Protein AF-A0A1Q6L4N4-F1 (afdb_monomer)

pLDDT: mean 91.5, std 9.17, range [60.03, 98.25]

Structure (mmCIF, N/CA/C/O backbone):
data_AF-A0A1Q6L4N4-F1
#
_entry.id   AF-A0A1Q6L4N4-F1
#
loop_
_atom_site.group_PDB
_atom_site.id
_atom_site.type_symbol
_atom_site.label_atom_id
_atom_site.label_alt_id
_atom_site.label_comp_id
_atom_site.label_asym_id
_atom_site.label_entity_id
_atom_site.label_seq_id
_atom_site.pdbx_PDB_ins_code
_atom_site.Cartn_x
_atom_site.Cartn_y
_atom_site.Cartn_z
_atom_site.occupancy
_atom_site.B_iso_or_equiv
_atom_site.auth_seq_id
_atom_site.auth_comp_id
_atom_site.auth_asym_id
_atom_site.auth_atom_id
_atom_site.pdbx_PDB_model_num
ATOM 1 N N . MET A 1 1 ? -7.849 -6.389 13.875 1.00 79.44 1 MET A N 1
ATOM 2 C CA . MET A 1 1 ? -6.552 -6.549 13.185 1.00 79.44 1 MET A CA 1
ATOM 3 C C . MET A 1 1 ? -6.708 -7.667 12.175 1.00 79.44 1 MET A C 1
ATOM 5 O O . MET A 1 1 ? -7.135 -8.748 12.558 1.00 79.44 1 MET A O 1
ATOM 9 N N . PHE A 1 2 ? -6.426 -7.382 10.910 1.00 90.88 2 PHE A N 1
ATOM 10 C CA . PHE A 1 2 ? -6.536 -8.311 9.783 1.00 90.88 2 PHE A CA 1
ATOM 11 C C . PHE A 1 2 ? -5.144 -8.506 9.163 1.00 90.88 2 PHE A C 1
ATOM 13 O O . PHE A 1 2 ? -4.330 -7.591 9.241 1.00 90.88 2 PHE A O 1
ATOM 20 N N . THR A 1 3 ? -4.838 -9.666 8.582 1.00 96.19 3 THR A N 1
ATOM 21 C CA . THR A 1 3 ? -3.538 -9.912 7.930 1.00 96.19 3 THR A CA 1
ATOM 22 C C . THR A 1 3 ? -3.699 -10.267 6.459 1.00 96.19 3 THR A C 1
ATOM 24 O O . THR A 1 3 ? -4.669 -10.909 6.056 1.00 96.19 3 THR A O 1
ATOM 27 N N . PHE A 1 4 ? -2.723 -9.863 5.649 1.00 96.88 4 PHE A N 1
ATOM 28 C CA . PHE A 1 4 ? -2.681 -10.140 4.217 1.00 96.88 4 PHE A CA 1
ATOM 29 C C . PHE A 1 4 ? -1.249 -10.388 3.743 1.00 96.88 4 PHE A C 1
ATOM 31 O O . PHE A 1 4 ? -0.281 -10.024 4.408 1.00 96.88 4 PHE A O 1
ATOM 38 N N . LYS A 1 5 ? -1.116 -11.052 2.594 1.00 97.38 5 LYS A N 1
ATOM 39 C CA . LYS A 1 5 ? 0.177 -11.230 1.925 1.00 97.38 5 LYS A CA 1
ATOM 40 C C . LYS A 1 5 ? 0.507 -9.970 1.139 1.00 97.38 5 LYS A C 1
ATOM 42 O O . LYS A 1 5 ? -0.397 -9.416 0.517 1.00 97.38 5 LYS A O 1
ATOM 47 N N . SER A 1 6 ? 1.772 -9.560 1.136 1.00 96.81 6 SER A N 1
ATOM 48 C CA . SER A 1 6 ? 2.213 -8.430 0.313 1.00 96.81 6 SER A CA 1
ATOM 49 C C . SER A 1 6 ? 1.830 -8.625 -1.168 1.00 96.81 6 SER A C 1
ATOM 51 O O . SER A 1 6 ? 1.898 -9.758 -1.666 1.00 96.81 6 SER A O 1
ATOM 53 N N . PRO A 1 7 ? 1.475 -7.538 -1.889 1.00 94.75 7 PRO A N 1
ATOM 54 C CA . PRO A 1 7 ? 1.281 -7.570 -3.339 1.00 94.75 7 PRO A CA 1
ATOM 55 C C . PRO A 1 7 ? 2.554 -7.933 -4.126 1.00 94.75 7 PRO A C 1
ATOM 57 O O . PRO A 1 7 ? 2.437 -8.343 -5.280 1.00 94.75 7 PRO A O 1
ATOM 60 N N . VAL A 1 8 ? 3.748 -7.782 -3.537 1.00 94.88 8 VAL A N 1
ATOM 61 C CA . VAL A 1 8 ? 5.041 -8.011 -4.212 1.00 94.88 8 VAL A CA 1
ATOM 62 C C . VAL A 1 8 ? 5.679 -9.316 -3.752 1.00 94.88 8 VAL A C 1
ATOM 64 O O . VAL A 1 8 ? 5.887 -10.228 -4.553 1.00 94.88 8 VAL A O 1
ATOM 67 N N . ILE A 1 9 ? 5.970 -9.436 -2.455 1.00 95.06 9 ILE A N 1
ATOM 68 C CA . ILE A 1 9 ? 6.660 -10.596 -1.888 1.00 95.06 9 ILE A CA 1
ATOM 69 C C . ILE A 1 9 ? 5.659 -11.440 -1.098 1.00 95.06 9 ILE A C 1
ATOM 71 O O . ILE A 1 9 ? 5.393 -11.194 0.072 1.00 95.06 9 ILE A O 1
ATOM 75 N N . SER A 1 10 ? 5.109 -12.487 -1.717 1.00 91.75 10 SER A N 1
ATOM 76 C CA . SER A 1 10 ? 4.010 -13.278 -1.124 1.00 91.75 10 SER A CA 1
ATOM 7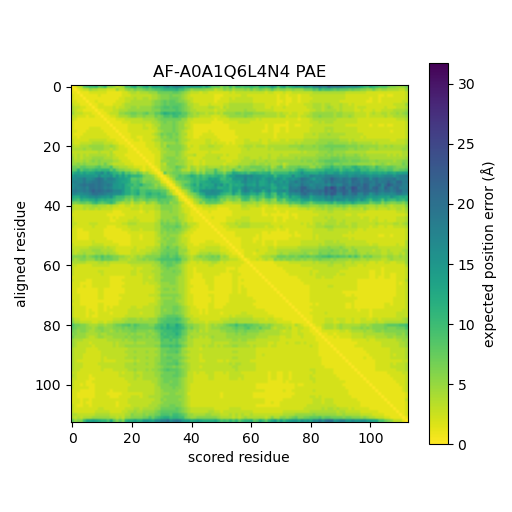7 C C . SER A 1 10 ? 4.325 -13.986 0.210 1.00 91.75 10 SER A C 1
ATOM 79 O O . SER A 1 10 ? 3.403 -14.441 0.894 1.00 91.75 10 SER A O 1
ATOM 81 N N . THR A 1 11 ? 5.606 -14.102 0.577 1.00 95.75 11 THR A N 1
ATOM 82 C CA . THR A 1 11 ? 6.058 -14.608 1.882 1.00 95.75 11 THR A CA 1
ATOM 83 C C . THR A 1 11 ? 5.998 -13.550 2.984 1.00 95.75 11 THR A C 1
ATOM 85 O O . THR A 1 11 ? 5.964 -13.915 4.156 1.00 95.75 11 THR A O 1
ATOM 88 N N . ASN A 1 12 ? 5.950 -12.263 2.631 1.00 96.94 12 ASN A N 1
ATOM 89 C CA . ASN A 1 12 ? 5.808 -11.169 3.582 1.00 96.94 12 ASN A CA 1
ATOM 90 C C . ASN A 1 12 ? 4.339 -11.022 3.980 1.00 96.94 12 ASN A C 1
ATOM 92 O O . ASN A 1 12 ? 3.447 -10.922 3.129 1.00 96.94 12 ASN A O 1
ATOM 96 N N . ILE A 1 13 ? 4.092 -11.004 5.288 1.00 97.56 13 ILE A N 1
ATOM 97 C CA . ILE A 1 13 ? 2.757 -10.862 5.865 1.00 97.56 13 ILE A CA 1
ATOM 98 C C . ILE A 1 13 ? 2.641 -9.485 6.499 1.00 97.56 13 ILE A C 1
ATOM 100 O O . ILE A 1 13 ? 3.388 -9.149 7.413 1.00 97.56 13 ILE A O 1
ATOM 104 N N . TRP A 1 14 ? 1.655 -8.730 6.037 1.00 98.00 14 TRP A N 1
ATOM 105 C CA . TRP A 1 14 ? 1.332 -7.402 6.524 1.00 98.00 14 TRP A CA 1
ATOM 106 C C . TRP A 1 14 ? 0.060 -7.427 7.366 1.00 98.00 14 TRP A C 1
ATOM 108 O O . TRP A 1 14 ? -0.816 -8.285 7.201 1.00 98.00 14 TRP A O 1
ATOM 118 N N . LYS A 1 15 ? -0.039 -6.476 8.291 1.00 98.00 15 LYS A N 1
ATOM 119 C CA . LYS A 1 15 ? -1.199 -6.255 9.157 1.00 98.00 15 LYS A CA 1
ATOM 120 C C . LYS A 1 15 ? -1.965 -5.029 8.678 1.00 98.00 15 LYS A C 1
ATOM 122 O O . LYS A 1 15 ? -1.364 -4.046 8.269 1.00 98.00 15 LYS A O 1
ATOM 127 N N . LEU A 1 16 ? -3.287 -5.077 8.780 1.00 96.94 16 LEU A N 1
ATOM 128 C CA . LEU A 1 16 ? -4.186 -3.948 8.581 1.00 96.94 16 LEU A CA 1
ATOM 129 C C . LEU A 1 16 ? -4.934 -3.662 9.886 1.00 96.94 16 LEU A C 1
ATOM 131 O O . LEU A 1 16 ? -5.594 -4.542 10.465 1.00 96.94 16 LEU A O 1
ATOM 135 N N . CYS A 1 17 ? -4.833 -2.416 10.333 1.00 96.12 17 CYS A N 1
ATOM 136 C CA . CYS A 1 17 ? -5.423 -1.913 11.561 1.00 96.12 17 CYS A CA 1
ATOM 137 C C . CYS A 1 17 ? -6.271 -0.674 11.267 1.00 96.12 17 CYS A C 1
ATOM 139 O O . CYS A 1 17 ? -5.815 0.250 10.608 1.00 96.12 17 CYS A O 1
ATOM 141 N N . PHE A 1 18 ? -7.489 -0.639 11.799 1.00 94.94 18 PHE A N 1
ATOM 142 C CA . PHE A 1 18 ? -8.350 0.541 11.743 1.00 94.94 1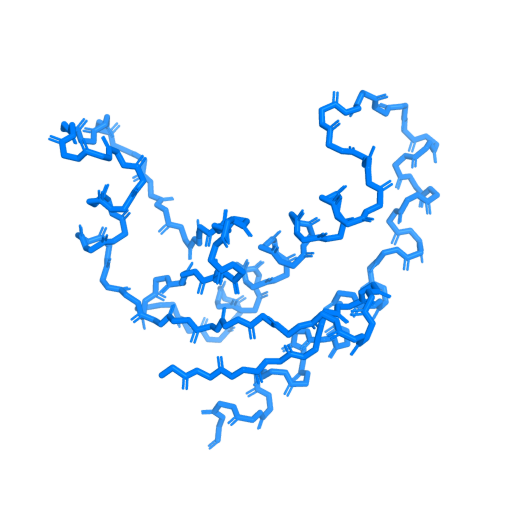8 PHE A CA 1
ATOM 143 C C . PHE A 1 18 ? -8.192 1.342 13.032 1.00 94.94 18 PHE A C 1
ATOM 145 O O . PHE A 1 18 ? -8.247 0.760 14.120 1.00 94.94 18 PHE A O 1
ATOM 152 N N . LYS A 1 19 ? -7.963 2.647 12.905 1.00 93.88 19 LYS A N 1
ATOM 153 C CA . LYS A 1 19 ? -7.637 3.561 14.005 1.00 93.88 19 LYS A CA 1
ATOM 154 C C . LYS A 1 19 ? -8.400 4.872 13.865 1.00 93.88 19 LYS A C 1
ATOM 156 O O . LYS A 1 19 ? -8.777 5.244 12.760 1.00 93.88 19 LYS A O 1
ATOM 161 N N . THR A 1 20 ? -8.669 5.558 14.973 1.00 91.56 20 THR A N 1
ATOM 162 C CA . THR A 1 20 ? -9.201 6.929 14.909 1.00 91.56 20 THR A CA 1
ATOM 163 C C . THR A 1 20 ? -8.137 7.876 14.359 1.00 91.56 20 THR A C 1
ATOM 165 O O . THR A 1 20 ? -6.942 7.623 14.505 1.00 91.56 20 THR A O 1
ATOM 168 N N . SER A 1 21 ? -8.556 9.016 13.809 1.00 85.81 21 SER A N 1
ATOM 169 C CA . SER A 1 21 ? -7.628 10.093 13.432 1.00 85.81 21 SER A CA 1
ATOM 170 C C . SER A 1 21 ? -6.695 10.510 14.588 1.00 85.81 21 SER A C 1
ATOM 172 O O . SER A 1 21 ? -5.517 10.770 14.362 1.00 85.81 21 SER A O 1
ATOM 174 N N . GLU A 1 22 ? -7.178 10.511 15.836 1.00 85.75 22 GLU A N 1
ATOM 175 C CA . GLU A 1 22 ? -6.358 10.813 17.022 1.00 85.75 22 GLU A CA 1
ATOM 176 C C . GLU A 1 22 ? -5.287 9.746 17.298 1.00 85.75 22 GLU A C 1
ATOM 178 O O . GLU A 1 22 ? -4.146 10.072 17.619 1.00 85.75 22 GLU A O 1
ATOM 183 N N . GLU A 1 23 ? -5.636 8.461 17.180 1.00 89.75 23 GLU A N 1
ATOM 184 C CA . GLU A 1 23 ? -4.675 7.363 17.325 1.00 89.75 23 GLU A CA 1
ATOM 185 C C . GLU A 1 23 ? -3.628 7.400 16.205 1.00 89.75 23 GLU A C 1
ATOM 187 O O . GLU A 1 23 ? -2.445 7.198 16.465 1.00 89.75 23 GLU A O 1
ATOM 192 N N . MET A 1 24 ? -4.057 7.700 14.976 1.00 89.44 24 MET A N 1
ATOM 193 C CA . MET A 1 24 ? -3.183 7.865 13.812 1.00 89.44 24 MET A CA 1
ATOM 194 C C . MET A 1 24 ? -2.188 9.011 14.012 1.00 89.44 24 MET A C 1
ATOM 196 O O . MET A 1 24 ? -1.002 8.844 13.743 1.00 89.44 24 MET A O 1
ATOM 200 N N . ALA A 1 25 ? -2.647 10.152 14.534 1.00 85.69 25 ALA A N 1
ATOM 201 C CA . ALA A 1 25 ? -1.783 11.289 14.830 1.00 85.69 25 ALA A CA 1
ATOM 202 C C . ALA A 1 25 ? -0.697 10.925 15.854 1.00 85.69 25 ALA A C 1
ATOM 204 O O . ALA A 1 25 ? 0.471 11.231 15.640 1.00 85.69 25 ALA A O 1
ATOM 205 N N . LYS A 1 26 ? -1.043 10.196 16.923 1.00 86.44 26 LYS A N 1
ATOM 206 C CA . LYS A 1 26 ? -0.053 9.739 17.916 1.00 86.44 26 LYS A CA 1
ATOM 207 C C . LYS A 1 26 ? 1.019 8.836 17.306 1.00 86.44 26 LYS A C 1
ATOM 209 O O . LYS A 1 26 ? 2.187 8.972 17.648 1.00 86.44 26 LYS A O 1
ATOM 214 N N . ILE A 1 27 ? 0.624 7.943 16.394 1.00 85.19 27 ILE A N 1
ATOM 215 C CA . ILE A 1 27 ? 1.551 7.054 15.679 1.00 85.19 27 ILE A CA 1
ATOM 216 C C . ILE A 1 27 ? 2.475 7.863 14.762 1.00 85.19 27 ILE A C 1
ATOM 218 O O . ILE A 1 27 ? 3.677 7.632 14.750 1.00 85.19 27 ILE A O 1
ATOM 222 N N . TYR A 1 28 ? 1.921 8.803 13.996 1.00 82.44 28 TYR A N 1
ATOM 223 C CA . TYR A 1 28 ? 2.673 9.531 12.973 1.00 82.44 28 TYR A CA 1
ATOM 224 C C . TYR A 1 28 ? 3.593 10.616 13.543 1.00 82.44 28 TYR A C 1
ATOM 226 O O . TYR A 1 28 ? 4.705 10.805 13.059 1.00 82.44 28 TYR A O 1
ATOM 234 N N . PHE A 1 29 ? 3.123 11.352 14.550 1.00 81.56 29 PHE A N 1
ATOM 235 C CA . PHE A 1 29 ? 3.835 12.509 15.092 1.00 81.56 29 PHE A CA 1
ATOM 236 C C . PHE A 1 29 ? 4.714 12.175 16.304 1.00 81.56 29 PHE A C 1
ATOM 238 O O . PHE A 1 29 ? 5.384 13.078 16.802 1.00 81.56 29 PHE A O 1
ATOM 245 N N . GLU A 1 30 ? 4.740 10.920 16.771 1.00 78.56 30 GLU A N 1
ATOM 246 C CA . GLU A 1 30 ? 5.538 10.484 17.933 1.00 78.56 30 GLU A CA 1
ATOM 247 C C . GLU A 1 30 ? 5.357 11.425 19.145 1.00 78.56 30 GLU A C 1
ATOM 249 O O . GLU A 1 30 ? 6.317 11.969 19.687 1.00 78.56 30 GLU A O 1
ATOM 254 N N . ASP A 1 31 ? 4.100 11.680 19.522 1.00 66.25 31 ASP A N 1
ATOM 255 C CA . ASP A 1 31 ? 3.699 12.599 20.603 1.00 66.25 31 ASP A CA 1
ATOM 256 C C . ASP A 1 31 ? 3.977 14.104 20.368 1.00 66.25 31 ASP A C 1
ATOM 258 O O . ASP A 1 31 ? 3.823 14.913 21.287 1.00 66.25 31 ASP A O 1
ATOM 262 N N . LYS A 1 32 ? 4.326 14.526 19.146 1.00 66.88 32 LYS A N 1
ATOM 263 C CA . LYS A 1 32 ? 4.339 15.951 18.758 1.00 66.88 32 LYS A CA 1
ATOM 264 C C . LYS A 1 32 ? 2.939 16.432 18.379 1.00 66.88 32 LYS A C 1
ATOM 266 O O . LYS A 1 32 ? 2.105 15.649 17.924 1.00 66.88 32 LYS A O 1
ATOM 271 N N . GLU A 1 33 ? 2.684 17.731 18.544 1.00 66.31 33 GLU A N 1
ATOM 272 C CA . GLU A 1 33 ? 1.416 18.303 18.090 1.00 66.31 33 GLU A CA 1
ATOM 273 C C . GLU A 1 33 ? 1.311 18.219 16.556 1.00 66.31 33 GLU A C 1
ATOM 275 O O . GLU A 1 33 ? 2.270 18.570 15.861 1.00 66.31 33 GLU A O 1
ATOM 280 N N . PRO A 1 34 ? 0.174 17.737 16.022 1.00 65.31 34 PRO A N 1
ATOM 281 C CA . PRO A 1 34 ? -0.061 17.720 14.588 1.00 65.31 34 PRO A CA 1
ATOM 282 C C . PRO A 1 34 ? -0.022 19.146 14.037 1.00 65.31 34 PRO A C 1
ATOM 284 O O . PRO A 1 34 ? -0.640 20.046 14.605 1.00 65.31 34 PRO A O 1
ATOM 287 N N . GLU A 1 35 ? 0.643 19.354 12.900 1.00 64.81 35 GLU A N 1
ATOM 288 C CA . GLU A 1 35 ? 0.483 20.609 12.162 1.00 64.81 35 GLU A CA 1
ATOM 289 C C . GLU A 1 35 ? -0.989 20.762 11.739 1.00 64.81 35 GLU A C 1
ATOM 291 O O . GLU A 1 35 ? -1.603 19.820 11.217 1.00 64.81 35 GLU A O 1
ATOM 296 N N . GLU A 1 36 ? -1.576 21.938 11.991 1.00 60.03 36 GLU A N 1
ATOM 297 C CA . GLU A 1 36 ? -2.979 22.210 11.671 1.00 60.03 36 GLU A CA 1
ATOM 298 C C . GLU A 1 36 ? -3.270 21.904 10.191 1.00 60.03 36 GLU A C 1
ATOM 300 O O . GLU A 1 36 ? -2.666 22.470 9.281 1.00 60.03 36 GLU A O 1
ATOM 305 N N . GLY A 1 37 ? -4.231 21.006 9.947 1.00 62.00 37 GLY A N 1
ATOM 306 C CA . GLY A 1 37 ? -4.734 20.694 8.606 1.00 62.00 37 GLY A CA 1
ATOM 307 C C . GLY A 1 37 ? -4.217 19.399 7.967 1.00 62.00 37 GLY A C 1
ATOM 308 O O . GLY A 1 37 ? -4.704 19.041 6.893 1.00 62.00 37 GLY A O 1
ATOM 309 N N . ILE A 1 38 ? -3.306 18.649 8.601 1.00 65.44 38 ILE A N 1
ATOM 310 C CA . ILE A 1 38 ? -2.885 17.336 8.080 1.00 65.44 38 ILE A CA 1
ATOM 311 C C . ILE A 1 38 ? -3.951 16.279 8.397 1.00 65.44 38 ILE A C 1
ATOM 313 O O . ILE A 1 38 ? -4.089 15.822 9.530 1.00 65.44 38 ILE A O 1
ATOM 317 N N . ARG A 1 39 ? -4.699 15.846 7.375 1.00 70.00 39 ARG A N 1
ATOM 318 C CA . ARG A 1 39 ? -5.611 14.698 7.479 1.00 70.00 39 ARG A CA 1
ATOM 319 C C . ARG A 1 39 ? -4.915 13.423 7.002 1.00 70.00 39 ARG A C 1
ATOM 321 O O . ARG A 1 39 ? -4.668 13.261 5.809 1.00 70.00 39 ARG A O 1
ATOM 328 N N . LEU A 1 40 ? -4.636 12.512 7.932 1.00 83.38 40 LEU A N 1
ATOM 329 C CA . LEU A 1 40 ? -4.031 11.207 7.650 1.00 83.38 40 LEU A CA 1
ATOM 330 C C . LEU A 1 40 ? -5.124 10.180 7.330 1.00 83.38 40 LEU A C 1
ATOM 332 O O . LEU A 1 40 ? -5.925 9.833 8.192 1.00 83.38 40 LEU A O 1
ATOM 336 N N . HIS A 1 41 ? -5.161 9.689 6.091 1.00 90.94 41 HIS A N 1
ATOM 337 C CA . HIS A 1 41 ? -6.079 8.614 5.686 1.00 90.94 41 HIS A CA 1
ATOM 338 C C . HIS A 1 41 ? -5.489 7.214 5.895 1.00 90.94 41 HIS A C 1
ATOM 340 O O . HIS A 1 41 ? -6.234 6.251 6.086 1.00 90.94 41 HIS A O 1
ATOM 346 N N . GLY A 1 42 ? -4.162 7.117 5.886 1.00 94.06 42 GLY A N 1
ATOM 347 C CA . GLY A 1 42 ? -3.420 5.894 6.116 1.00 94.06 42 GLY A CA 1
ATOM 348 C C . GLY A 1 42 ? -1.980 6.184 6.535 1.00 94.06 42 GLY A C 1
ATOM 349 O O . GLY A 1 42 ? -1.493 7.304 6.377 1.00 94.06 42 GLY A O 1
ATOM 350 N N . ILE A 1 43 ? -1.350 5.187 7.153 1.00 94.81 43 ILE A N 1
ATOM 351 C CA . ILE A 1 43 ? 0.061 5.176 7.545 1.00 94.81 43 ILE A CA 1
ATOM 352 C C . ILE A 1 43 ? 0.602 3.778 7.259 1.00 94.81 43 ILE A C 1
ATOM 354 O O . ILE A 1 43 ? 0.027 2.788 7.720 1.00 94.81 43 ILE A O 1
ATOM 358 N N . THR A 1 44 ? 1.7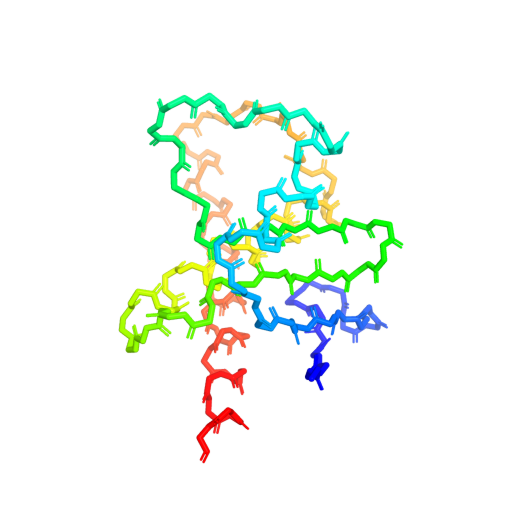43 3.702 6.580 1.00 96.25 44 THR A N 1
ATOM 359 C CA . THR A 1 44 ? 2.500 2.461 6.390 1.00 96.25 44 THR A CA 1
ATOM 360 C C . THR A 1 44 ? 3.710 2.436 7.326 1.00 96.25 44 THR A C 1
ATOM 362 O O . THR A 1 44 ? 4.651 3.209 7.163 1.00 96.25 44 THR A O 1
ATOM 365 N N . GLU A 1 45 ? 3.703 1.529 8.304 1.00 95.19 45 GLU A N 1
ATOM 366 C CA . GLU A 1 45 ? 4.793 1.311 9.259 1.00 95.19 45 GLU A CA 1
ATOM 367 C C . GLU A 1 45 ? 5.599 0.059 8.878 1.00 95.19 45 GLU A C 1
ATOM 369 O O . GLU A 1 45 ? 5.174 -1.083 9.085 1.00 95.19 45 GLU A O 1
ATOM 374 N N . TYR A 1 46 ? 6.793 0.271 8.320 1.00 94.44 46 TYR A N 1
ATOM 375 C CA . TYR A 1 46 ? 7.611 -0.800 7.738 1.00 94.44 46 TYR A CA 1
ATOM 376 C C . TYR A 1 46 ? 8.181 -1.773 8.780 1.00 94.44 46 TYR A C 1
ATOM 378 O O . TYR A 1 46 ? 8.169 -2.983 8.555 1.00 94.44 46 TYR A O 1
ATOM 386 N N . ILE A 1 47 ? 8.631 -1.266 9.938 1.00 92.69 47 ILE A N 1
ATOM 387 C CA . ILE A 1 47 ? 9.284 -2.067 10.993 1.00 92.69 47 ILE A CA 1
A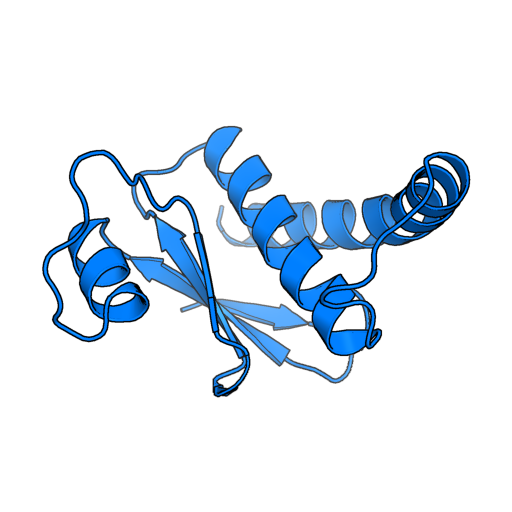TOM 388 C C . ILE A 1 47 ? 8.345 -3.154 11.526 1.00 92.69 47 ILE A C 1
ATOM 390 O O . ILE A 1 47 ? 8.759 -4.291 11.747 1.00 92.69 47 ILE A O 1
ATOM 394 N N . THR A 1 48 ? 7.073 -2.813 11.729 1.00 94.69 48 THR A N 1
ATOM 395 C CA . THR A 1 48 ? 6.067 -3.734 12.276 1.00 94.69 48 THR A CA 1
ATOM 396 C C . THR A 1 48 ? 5.258 -4.445 11.188 1.00 94.69 48 THR A C 1
ATOM 398 O O . THR A 1 48 ? 4.419 -5.294 11.516 1.00 94.69 48 THR A O 1
ATOM 401 N N . SER A 1 49 ? 5.509 -4.101 9.917 1.00 97.06 49 SER A N 1
ATOM 402 C CA . SER A 1 49 ? 4.737 -4.507 8.740 1.00 97.06 49 SER A CA 1
ATOM 403 C C . SER A 1 49 ? 3.239 -4.254 8.925 1.00 97.06 49 SER A C 1
ATOM 405 O O . SER A 1 49 ? 2.410 -5.153 8.754 1.00 97.06 49 SER A O 1
ATOM 407 N N . THR A 1 50 ? 2.889 -3.029 9.318 1.00 97.69 50 THR A N 1
ATOM 408 C CA . THR A 1 50 ? 1.509 -2.644 9.638 1.00 97.69 50 THR A CA 1
ATOM 409 C C . THR A 1 50 ? 1.066 -1.454 8.801 1.00 97.69 50 THR A C 1
ATOM 411 O O . THR A 1 50 ? 1.738 -0.431 8.757 1.00 97.69 50 THR A O 1
ATOM 414 N N . ILE A 1 51 ? -0.101 -1.574 8.173 1.00 97.44 51 ILE A N 1
ATOM 415 C CA . ILE A 1 51 ? -0.869 -0.443 7.666 1.00 97.44 51 ILE A CA 1
ATOM 416 C C . ILE A 1 51 ? -1.897 -0.059 8.729 1.00 97.44 51 ILE A C 1
ATOM 418 O O . ILE A 1 51 ? -2.684 -0.900 9.182 1.00 97.44 51 ILE A O 1
ATOM 422 N N . TYR A 1 52 ? -1.934 1.221 9.073 1.00 96.31 52 TYR A N 1
ATOM 423 C CA . TYR A 1 52 ? -3.032 1.822 9.814 1.00 96.31 52 TYR A CA 1
ATOM 424 C C . TYR A 1 52 ? -3.902 2.632 8.852 1.00 96.31 52 TYR A C 1
ATOM 426 O O . TYR A 1 52 ? -3.377 3.373 8.028 1.00 96.31 52 TYR A O 1
ATOM 434 N N . ILE A 1 53 ? -5.221 2.481 8.932 1.00 95.50 53 ILE A N 1
ATOM 435 C CA . ILE A 1 53 ? -6.203 3.219 8.129 1.00 95.50 53 ILE A CA 1
ATOM 436 C C . ILE A 1 53 ? -7.181 3.919 9.070 1.00 95.50 53 ILE A C 1
ATOM 438 O O . ILE A 1 53 ? -7.567 3.356 10.1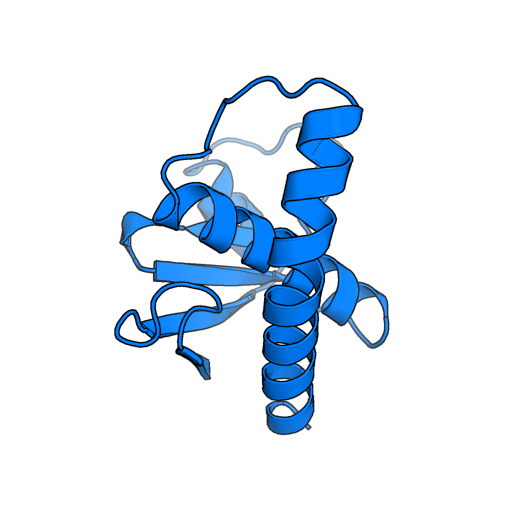00 1.00 95.50 53 ILE A O 1
ATOM 442 N N . ASP A 1 54 ? -7.603 5.127 8.699 1.00 93.94 54 ASP A N 1
ATOM 443 C CA . ASP A 1 54 ? -8.671 5.833 9.404 1.00 93.94 54 AS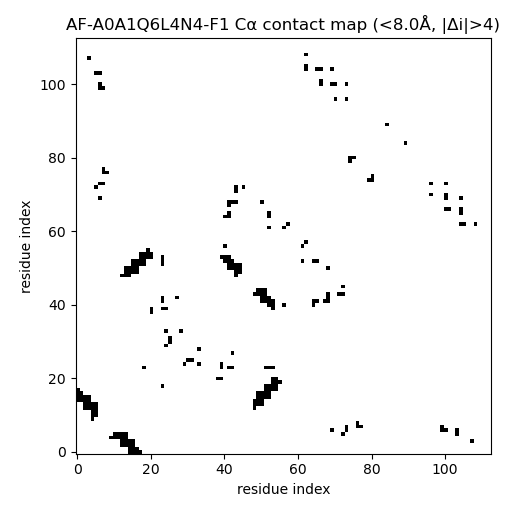P A CA 1
ATOM 444 C C . ASP A 1 54 ? -9.971 5.007 9.362 1.00 93.94 54 ASP A C 1
ATOM 446 O O . ASP A 1 54 ? -10.500 4.676 8.298 1.00 93.94 54 ASP A O 1
ATOM 450 N N . LYS A 1 55 ? -10.467 4.635 10.546 1.00 93.44 55 LYS A N 1
ATOM 451 C CA . LYS A 1 55 ? -11.637 3.765 10.727 1.00 93.44 55 LYS A CA 1
ATOM 452 C C . LYS A 1 55 ? -12.931 4.378 10.192 1.00 93.44 55 LYS A C 1
ATOM 454 O O . LYS A 1 55 ? -13.882 3.638 9.961 1.00 93.44 55 LYS A O 1
ATOM 459 N N . ASP A 1 56 ? -12.966 5.701 10.046 1.00 91.81 56 ASP A N 1
ATOM 460 C CA . ASP A 1 56 ? -14.148 6.433 9.598 1.00 91.81 56 ASP A CA 1
ATOM 461 C C . ASP A 1 56 ? -14.213 6.522 8.057 1.00 91.81 56 ASP A C 1
ATOM 463 O O . ASP A 1 56 ? -15.131 7.128 7.504 1.00 91.81 56 ASP A O 1
ATOM 467 N N . LEU A 1 57 ? -13.258 5.908 7.341 1.00 91.06 57 LEU A N 1
ATOM 468 C CA . LEU A 1 57 ? -13.294 5.786 5.884 1.00 91.06 57 LEU A CA 1
ATOM 469 C C . LEU A 1 57 ? -14.193 4.637 5.432 1.00 91.06 57 LEU A C 1
ATOM 471 O O . LEU A 1 57 ? -14.052 3.496 5.872 1.00 91.06 57 LEU A O 1
ATOM 475 N N . ASP A 1 58 ? -15.042 4.919 4.448 1.00 89.81 58 ASP A N 1
ATOM 476 C CA . ASP A 1 58 ? -15.933 3.944 3.839 1.00 89.81 58 ASP A CA 1
ATOM 477 C C . ASP A 1 58 ? -15.828 3.920 2.306 1.00 89.81 58 ASP A C 1
ATOM 479 O O . ASP A 1 58 ? -15.170 4.747 1.660 1.00 89.81 58 ASP A O 1
ATOM 483 N N . GLY A 1 59 ? -16.444 2.885 1.727 1.00 89.19 59 GLY A N 1
ATOM 484 C CA . GLY A 1 59 ? -16.640 2.728 0.289 1.00 89.19 59 GLY A CA 1
ATOM 485 C C . GLY A 1 59 ? -15.399 3.048 -0.545 1.00 89.19 59 GLY A C 1
ATOM 486 O O . GLY A 1 59 ? -14.366 2.387 -0.452 1.00 89.19 59 GLY A O 1
ATOM 487 N N . PHE A 1 60 ? -15.521 4.067 -1.394 1.00 91.81 60 PHE A N 1
ATOM 488 C CA . PHE A 1 60 ? -14.465 4.486 -2.311 1.00 91.81 60 PHE A CA 1
ATOM 489 C C . PHE A 1 60 ? -13.230 5.058 -1.599 1.00 91.81 60 PHE A C 1
ATOM 491 O O . PHE A 1 60 ? -12.105 4.789 -2.028 1.00 91.81 60 PHE A O 1
ATOM 498 N N . LEU A 1 61 ? -13.412 5.835 -0.525 1.00 93.12 61 LEU A N 1
ATOM 499 C CA . LEU A 1 61 ? -12.297 6.493 0.162 1.00 93.12 61 LEU A CA 1
ATOM 500 C C . LEU A 1 61 ? -11.401 5.478 0.869 1.00 93.12 61 LEU A C 1
ATOM 502 O O . LEU A 1 61 ? -10.179 5.588 0.773 1.00 93.12 61 LEU A O 1
ATOM 506 N N . LEU A 1 62 ? -11.999 4.454 1.483 1.00 93.94 62 LEU A N 1
ATOM 507 C CA . LEU A 1 62 ? -11.265 3.335 2.071 1.00 93.94 62 LEU A CA 1
ATOM 508 C C . LEU A 1 62 ? -10.393 2.627 1.027 1.00 93.94 62 LEU A C 1
ATOM 510 O O . LEU A 1 62 ? -9.198 2.433 1.235 1.00 93.94 62 LEU A O 1
ATOM 514 N N . VAL A 1 63 ? -10.978 2.271 -0.119 1.00 95.75 63 VAL A N 1
ATOM 515 C CA . VAL A 1 63 ? -10.260 1.563 -1.191 1.00 95.75 63 VAL A CA 1
ATOM 516 C C . VAL A 1 63 ? -9.123 2.423 -1.747 1.00 95.75 63 VAL A C 1
ATOM 518 O O . VAL A 1 63 ? -8.026 1.919 -1.987 1.00 95.75 63 VAL A O 1
ATOM 521 N N . LYS A 1 64 ? -9.359 3.727 -1.932 1.00 95.62 64 LYS A N 1
ATOM 522 C CA . LYS A 1 64 ? -8.334 4.671 -2.390 1.00 95.62 64 LYS A CA 1
ATOM 523 C C . LYS A 1 64 ? -7.173 4.763 -1.396 1.00 95.62 64 LYS A C 1
ATOM 525 O O . LYS A 1 64 ? -6.024 4.666 -1.823 1.00 95.62 64 LYS A O 1
ATOM 530 N N . ALA A 1 65 ? -7.463 4.934 -0.105 1.00 95.94 65 ALA A N 1
ATOM 531 C CA . ALA A 1 65 ? -6.446 4.993 0.945 1.00 95.94 65 ALA A CA 1
ATOM 532 C C . ALA A 1 65 ? -5.651 3.683 1.013 1.00 95.94 65 ALA A C 1
ATOM 534 O O . ALA A 1 65 ? -4.428 3.698 0.984 1.00 95.94 65 ALA A O 1
ATOM 535 N N . LEU A 1 66 ? -6.330 2.537 0.966 1.00 96.81 66 LEU A N 1
ATOM 536 C CA . LEU A 1 66 ? -5.669 1.237 0.987 1.00 96.81 66 LEU A CA 1
ATOM 537 C C . LEU A 1 66 ? -4.732 1.034 -0.213 1.00 96.81 66 LEU A C 1
ATOM 539 O O . LEU A 1 66 ? -3.611 0.571 -0.038 1.00 96.81 66 LEU A O 1
ATOM 543 N N . ARG A 1 67 ? -5.155 1.401 -1.430 1.00 97.88 67 ARG A N 1
ATOM 544 C CA . ARG A 1 67 ? -4.291 1.326 -2.623 1.00 97.88 67 ARG A CA 1
ATOM 545 C C . ARG A 1 67 ? -3.074 2.249 -2.511 1.00 97.88 67 ARG A C 1
ATOM 547 O O . ARG A 1 67 ? -2.005 1.873 -2.980 1.00 97.88 67 ARG A O 1
ATOM 554 N N . HIS A 1 68 ? -3.226 3.416 -1.882 1.00 97.12 68 HIS A N 1
ATOM 555 C CA . HIS A 1 68 ? -2.111 4.319 -1.591 1.00 97.12 68 HIS A CA 1
ATOM 556 C C . HIS A 1 68 ? -1.096 3.667 -0.640 1.00 97.12 68 HIS A C 1
ATOM 558 O O . HIS A 1 68 ? 0.082 3.592 -0.972 1.00 97.12 68 HIS A O 1
ATOM 564 N N . GLU A 1 69 ? -1.547 3.104 0.481 1.00 97.81 69 GLU A N 1
ATOM 565 C CA . GLU A 1 69 ? -0.654 2.433 1.438 1.00 97.81 69 GLU A CA 1
ATOM 566 C C . GLU A 1 69 ? -0.002 1.163 0.857 1.00 97.81 69 GLU A C 1
ATOM 568 O O . GLU A 1 69 ? 1.179 0.895 1.062 1.00 97.81 69 GLU A O 1
ATOM 573 N N . LEU A 1 70 ? -0.724 0.397 0.035 1.00 98.06 70 LEU A N 1
ATOM 574 C CA . LEU A 1 70 ? -0.150 -0.749 -0.681 1.00 98.06 70 LEU A CA 1
ATOM 575 C C . LEU A 1 70 ? 0.926 -0.335 -1.700 1.00 98.06 70 LEU A C 1
ATOM 577 O O . LEU A 1 70 ? 1.845 -1.115 -1.957 1.00 98.06 70 LEU A O 1
ATOM 581 N N . MET A 1 71 ? 0.845 0.874 -2.266 1.00 97.56 71 MET A N 1
ATOM 582 C CA . MET A 1 71 ? 1.907 1.417 -3.117 1.00 97.56 71 MET A CA 1
ATOM 583 C C . MET A 1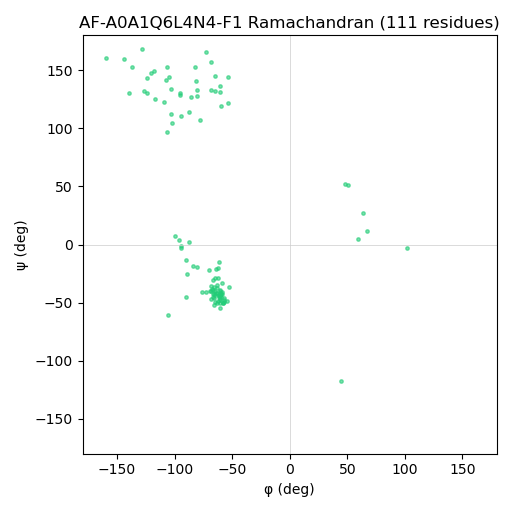 71 ? 3.176 1.707 -2.307 1.00 97.56 71 MET A C 1
ATOM 585 O O . MET A 1 71 ? 4.269 1.410 -2.786 1.00 97.56 71 MET A O 1
ATOM 589 N N . HIS A 1 72 ? 3.057 2.203 -1.068 1.00 97.12 72 HIS A N 1
ATOM 590 C CA . HIS A 1 72 ? 4.211 2.363 -0.169 1.00 97.12 72 HIS A CA 1
ATOM 591 C C . HIS A 1 72 ? 4.910 1.029 0.095 1.00 97.12 72 HIS A C 1
ATOM 593 O O . HIS A 1 72 ? 6.135 0.951 -0.001 1.00 97.12 72 HIS A O 1
ATOM 599 N N . ILE A 1 73 ? 4.144 -0.042 0.328 1.00 97.62 73 ILE A N 1
ATOM 600 C CA . ILE A 1 73 ? 4.690 -1.404 0.455 1.00 97.62 73 ILE A CA 1
ATOM 601 C C . ILE A 1 73 ? 5.407 -1.827 -0.826 1.00 97.62 73 ILE A C 1
ATOM 603 O O . ILE A 1 73 ? 6.528 -2.329 -0.758 1.00 97.62 73 ILE A O 1
ATOM 607 N N . TYR A 1 74 ? 4.781 -1.618 -1.989 1.00 97.50 74 TYR A N 1
ATOM 608 C CA . TYR A 1 74 ? 5.382 -1.976 -3.272 1.00 97.50 74 TYR A CA 1
ATOM 609 C C . TYR A 1 74 ? 6.739 -1.291 -3.452 1.00 97.50 74 TYR A C 1
ATOM 611 O O . TYR A 1 74 ? 7.734 -1.947 -3.761 1.00 97.50 74 TYR A O 1
ATOM 619 N N . LEU A 1 75 ? 6.793 0.022 -3.224 1.00 96.75 75 LEU A N 1
ATOM 620 C CA . LEU A 1 75 ? 8.013 0.811 -3.365 1.00 96.75 75 LEU A CA 1
ATOM 621 C C . LEU A 1 75 ? 9.090 0.389 -2.357 1.00 96.75 75 LEU A C 1
ATOM 623 O O . LEU A 1 75 ? 10.253 0.272 -2.737 1.00 96.75 75 LEU A O 1
ATOM 627 N N . TRP A 1 76 ? 8.714 0.120 -1.102 1.00 96.38 76 TRP A N 1
ATOM 628 C CA . TRP A 1 76 ? 9.626 -0.377 -0.066 1.00 96.38 76 TRP A CA 1
ATOM 629 C C . TRP A 1 76 ? 10.241 -1.724 -0.452 1.00 96.38 76 TRP A C 1
ATOM 631 O O . TRP A 1 76 ? 11.460 -1.864 -0.514 1.00 96.38 76 TRP A O 1
ATOM 641 N N . GLU A 1 77 ? 9.408 -2.715 -0.769 1.00 96.00 77 GLU A N 1
ATOM 642 C CA . GLU A 1 77 ? 9.868 -4.084 -1.023 1.00 96.00 77 GLU A CA 1
ATOM 643 C C . GLU A 1 77 ? 10.657 -4.228 -2.333 1.00 96.00 77 GLU A C 1
ATOM 645 O O . GLU A 1 77 ? 11.452 -5.156 -2.473 1.00 96.00 77 GLU A O 1
ATOM 650 N N . THR A 1 78 ? 10.475 -3.305 -3.279 1.00 95.50 78 THR A N 1
ATOM 651 C CA . THR A 1 78 ? 11.226 -3.264 -4.547 1.00 95.50 78 THR A CA 1
ATOM 652 C C . THR A 1 78 ? 12.436 -2.322 -4.517 1.00 95.50 78 THR A C 1
ATOM 654 O O . THR A 1 78 ? 13.102 -2.142 -5.541 1.00 95.50 78 THR A O 1
ATOM 657 N N . GLY A 1 79 ? 12.739 -1.711 -3.363 1.00 9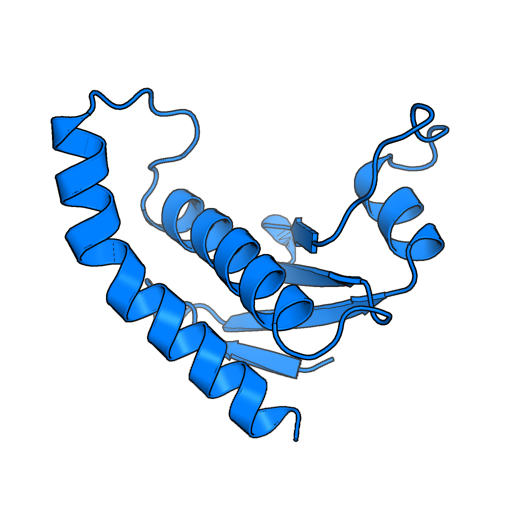4.75 79 GLY A N 1
ATOM 658 C CA . GLY A 1 79 ? 13.867 -0.785 -3.203 1.00 94.75 79 GLY A CA 1
ATOM 659 C C . GLY A 1 79 ? 13.740 0.489 -4.045 1.00 94.75 79 GLY A C 1
ATOM 660 O O . GLY A 1 79 ? 14.741 1.066 -4.457 1.00 94.75 79 GLY A O 1
ATOM 661 N N . GLN A 1 80 ? 12.510 0.893 -4.351 1.00 93.50 80 GLN A N 1
ATOM 662 C CA . GLN A 1 80 ? 12.163 2.002 -5.241 1.00 93.50 80 GLN A CA 1
ATOM 663 C C . GLN A 1 80 ? 11.811 3.299 -4.489 1.00 93.50 80 GLN A C 1
ATOM 665 O O . GLN A 1 80 ? 11.352 4.268 -5.101 1.00 93.50 80 GLN A O 1
ATOM 670 N N . GLN A 1 81 ? 11.998 3.323 -3.169 1.00 87.62 81 GLN A N 1
ATOM 671 C CA . GLN A 1 81 ? 11.728 4.493 -2.336 1.00 87.62 81 GLN A CA 1
ATOM 672 C C . GLN A 1 81 ? 12.656 5.658 -2.674 1.00 87.62 81 GLN A C 1
ATOM 674 O O . GLN A 1 81 ? 13.806 5.455 -3.055 1.00 87.62 81 GLN A O 1
ATOM 679 N N . ASP A 1 82 ? 12.126 6.878 -2.572 1.00 88.75 82 ASP A N 1
ATOM 680 C CA . ASP A 1 82 ? 12.819 8.149 -2.844 1.00 88.75 82 ASP A CA 1
ATOM 681 C C . ASP A 1 82 ? 13.384 8.319 -4.264 1.00 88.75 82 ASP A C 1
ATOM 683 O O . ASP A 1 82 ? 14.011 9.336 -4.586 1.00 88.75 82 ASP A O 1
ATOM 687 N N . ARG A 1 83 ? 13.128 7.360 -5.159 1.00 92.50 83 ARG A N 1
ATOM 688 C CA . ARG A 1 83 ? 13.521 7.468 -6.557 1.00 92.50 83 ARG A CA 1
ATOM 689 C C . ARG A 1 83 ? 12.706 8.559 -7.246 1.00 92.50 83 ARG A C 1
ATOM 691 O O . ARG A 1 83 ? 11.482 8.615 -7.154 1.00 92.50 83 ARG A O 1
ATOM 698 N N . LYS A 1 84 ? 13.407 9.411 -7.994 1.00 94.31 84 LYS A N 1
ATOM 699 C CA . LYS A 1 84 ? 12.788 10.347 -8.933 1.00 94.31 84 LYS A CA 1
ATOM 700 C C . LYS A 1 84 ? 12.570 9.629 -10.255 1.00 94.31 84 LYS A C 1
ATOM 702 O O . LYS A 1 84 ? 13.518 9.071 -10.801 1.00 94.31 84 LYS A O 1
ATOM 707 N N . TYR A 1 85 ? 11.341 9.669 -10.744 1.00 93.81 85 TYR A N 1
ATOM 708 C CA . TYR A 1 85 ? 10.951 9.048 -12.000 1.00 93.81 85 TYR A CA 1
ATOM 709 C C . TYR A 1 85 ? 10.708 10.115 -13.059 1.00 93.81 85 TYR A C 1
ATOM 711 O O . TYR A 1 85 ? 10.151 11.178 -12.775 1.00 93.81 85 TYR A O 1
ATOM 719 N N . THR A 1 86 ? 11.110 9.811 -14.285 1.00 97.94 86 THR A N 1
ATOM 720 C CA . THR A 1 86 ? 10.558 10.453 -15.479 1.00 97.94 86 THR A CA 1
ATOM 721 C C . THR A 1 86 ? 9.133 9.957 -15.735 1.00 97.94 86 THR A C 1
ATOM 723 O O . THR A 1 86 ? 8.712 8.952 -15.166 1.00 97.94 86 THR A O 1
ATOM 726 N N . GLU A 1 87 ? 8.378 10.645 -16.593 1.00 97.94 87 GLU A N 1
ATOM 727 C CA . GLU A 1 87 ? 7.018 10.225 -16.962 1.00 97.94 87 GLU A CA 1
ATOM 728 C C . GLU A 1 87 ? 6.976 8.779 -17.488 1.00 97.94 87 GLU A C 1
ATOM 730 O O . GLU A 1 87 ? 6.184 7.980 -16.997 1.00 97.94 87 GLU A O 1
ATOM 735 N N . GLU A 1 88 ? 7.866 8.423 -18.419 1.00 98.25 88 GLU A N 1
ATOM 736 C CA . GLU A 1 88 ? 7.940 7.073 -18.998 1.00 98.25 88 GLU A CA 1
ATOM 737 C C . GLU A 1 88 ? 8.218 6.008 -17.930 1.00 98.25 88 GLU A C 1
ATOM 739 O O . GLU A 1 88 ? 7.546 4.981 -17.883 1.00 98.25 88 GLU A O 1
ATOM 744 N N . GLU A 1 89 ? 9.135 6.276 -16.995 1.00 97.19 89 GLU A N 1
ATOM 745 C CA . GLU A 1 89 ? 9.396 5.335 -15.902 1.00 97.19 89 GLU A CA 1
ATOM 746 C C . GLU A 1 89 ? 8.197 5.208 -14.943 1.00 97.19 89 GLU A C 1
ATOM 748 O O . GLU A 1 89 ? 7.985 4.137 -14.373 1.00 97.19 89 GLU A O 1
ATOM 753 N N . VAL A 1 90 ? 7.394 6.268 -14.761 1.00 96.62 90 VAL A N 1
ATOM 754 C CA . VAL A 1 90 ? 6.127 6.179 -14.013 1.00 96.62 90 VAL A CA 1
ATOM 755 C C . VAL A 1 90 ? 5.125 5.312 -14.769 1.00 96.62 90 VAL A C 1
ATOM 757 O O . VAL A 1 90 ? 4.490 4.459 -14.149 1.00 96.62 90 VAL A O 1
ATOM 760 N N . CYS A 1 91 ? 4.983 5.494 -16.083 1.00 98.06 91 CYS A N 1
ATOM 761 C CA . CYS A 1 91 ? 4.113 4.662 -16.915 1.00 98.06 91 CYS A CA 1
ATOM 762 C C . CYS A 1 91 ? 4.491 3.179 -16.798 1.00 98.06 91 CYS A C 1
ATOM 764 O O . CYS A 1 91 ? 3.625 2.349 -16.504 1.00 98.06 91 CYS A O 1
ATOM 766 N N . ASP A 1 92 ? 5.781 2.860 -16.918 1.00 97.19 92 ASP A N 1
ATOM 767 C CA . ASP A 1 92 ? 6.298 1.501 -16.754 1.00 97.19 92 ASP A CA 1
ATOM 768 C C . ASP A 1 92 ? 6.012 0.952 -15.351 1.00 97.19 92 ASP A C 1
ATOM 770 O O . ASP A 1 92 ? 5.432 -0.130 -15.209 1.00 97.19 92 ASP A O 1
ATOM 774 N N . LEU A 1 93 ? 6.343 1.713 -14.304 1.00 96.06 93 LEU A N 1
ATOM 775 C CA . LEU A 1 93 ? 6.122 1.317 -12.913 1.00 96.06 93 LEU A CA 1
ATOM 776 C C . LEU A 1 93 ? 4.645 1.020 -12.637 1.00 96.06 93 LEU A C 1
ATOM 778 O O . LEU A 1 93 ? 4.310 -0.030 -12.085 1.00 96.06 93 LEU A O 1
ATOM 782 N N . ILE A 1 94 ? 3.754 1.937 -13.015 1.00 96.25 94 ILE A N 1
ATOM 783 C CA . ILE A 1 94 ? 2.319 1.822 -12.752 1.00 96.25 94 ILE A CA 1
ATOM 784 C C . ILE A 1 94 ? 1.701 0.683 -13.562 1.00 96.25 94 ILE A C 1
ATOM 786 O O . ILE A 1 94 ? 0.835 -0.017 -13.032 1.00 96.25 94 ILE A O 1
ATOM 790 N N . SER A 1 95 ? 2.166 0.436 -14.792 1.00 97.50 95 SER A N 1
ATOM 791 C CA . SER A 1 95 ? 1.673 -0.675 -15.618 1.00 97.50 95 SER A CA 1
ATOM 792 C C . SER A 1 95 ? 1.859 -2.043 -14.944 1.00 97.50 95 SER A C 1
ATOM 794 O O . SER A 1 95 ? 1.002 -2.920 -15.075 1.00 97.50 95 SER A O 1
ATOM 796 N N . VAL A 1 96 ? 2.932 -2.200 -14.160 1.00 95.50 96 VAL A N 1
ATOM 797 C CA . VAL A 1 96 ? 3.250 -3.429 -13.419 1.00 95.50 96 VAL A CA 1
ATOM 798 C C . VAL A 1 96 ? 2.634 -3.424 -12.019 1.00 95.50 96 VAL A C 1
ATOM 800 O O . VAL A 1 96 ? 2.051 -4.422 -11.591 1.00 95.50 96 VAL A O 1
ATOM 803 N N . ALA A 1 97 ? 2.742 -2.309 -11.294 1.00 96.81 97 ALA A N 1
ATOM 804 C CA . ALA A 1 97 ? 2.326 -2.224 -9.898 1.00 96.81 97 ALA A CA 1
ATOM 805 C C . ALA A 1 97 ? 0.797 -2.209 -9.733 1.00 96.81 97 ALA A C 1
ATOM 807 O O . ALA A 1 97 ? 0.261 -2.875 -8.842 1.00 96.81 97 ALA A O 1
ATOM 808 N N . ALA A 1 98 ? 0.074 -1.479 -10.592 1.00 97.56 98 ALA A N 1
ATOM 809 C CA . ALA A 1 98 ? -1.359 -1.247 -10.412 1.00 97.56 98 ALA A CA 1
ATOM 810 C C . ALA A 1 98 ? -2.201 -2.538 -10.398 1.00 97.56 98 ALA A C 1
ATOM 812 O O . ALA A 1 98 ? -3.036 -2.663 -9.501 1.00 97.56 98 ALA A O 1
ATOM 813 N N . PRO A 1 99 ? -1.998 -3.531 -11.291 1.00 97.94 99 PRO A N 1
ATOM 814 C CA . PRO A 1 99 ? -2.747 -4.788 -11.229 1.00 97.94 99 PRO A CA 1
ATOM 815 C C . PRO A 1 99 ? -2.565 -5.544 -9.906 1.00 97.94 99 PRO A C 1
ATOM 817 O O . PRO A 1 99 ? -3.537 -6.065 -9.357 1.00 97.94 99 PRO A O 1
ATOM 820 N N . LEU A 1 100 ? -1.340 -5.580 -9.371 1.00 97.62 100 LEU A N 1
ATOM 821 C CA . LEU A 1 100 ? -1.017 -6.276 -8.121 1.00 97.62 100 LEU A CA 1
ATOM 822 C C . LEU A 1 100 ? -1.660 -5.579 -6.917 1.00 97.62 100 LEU A C 1
ATOM 824 O O . LEU A 1 100 ? -2.306 -6.223 -6.085 1.00 97.62 100 LEU A O 1
ATOM 828 N N . ILE A 1 101 ? -1.523 -4.252 -6.858 1.00 98.12 101 ILE A N 1
ATOM 829 C CA . ILE A 1 101 ? -2.072 -3.411 -5.792 1.00 98.12 101 ILE A CA 1
ATOM 830 C C . ILE A 1 101 ? -3.599 -3.449 -5.803 1.00 98.12 101 ILE A C 1
ATOM 832 O O . ILE A 1 101 ? -4.207 -3.700 -4.763 1.00 98.12 101 ILE A O 1
ATOM 836 N N . CYS A 1 102 ? -4.229 -3.240 -6.963 1.00 97.81 102 CYS A N 1
ATOM 837 C CA . CYS A 1 102 ? -5.686 -3.254 -7.085 1.00 97.81 102 CYS A CA 1
ATOM 838 C C . CYS A 1 102 ? -6.260 -4.609 -6.680 1.00 97.81 102 CYS A C 1
ATOM 840 O O . CYS A 1 102 ? -7.163 -4.648 -5.850 1.00 97.81 102 CYS A O 1
ATOM 842 N N . LYS A 1 103 ? -5.683 -5.711 -7.176 1.00 97.44 103 LYS A N 1
ATOM 843 C CA . LYS A 1 103 ? -6.107 -7.059 -6.786 1.00 97.44 103 LYS A CA 1
ATOM 844 C C . LYS A 1 103 ? -6.014 -7.263 -5.273 1.00 97.44 103 LYS A C 1
ATOM 846 O O . LYS A 1 103 ? -6.954 -7.755 -4.662 1.00 97.44 103 LYS A O 1
ATOM 851 N N . THR A 1 104 ? -4.899 -6.859 -4.667 1.00 97.44 104 THR A N 1
ATOM 852 C CA . THR A 1 104 ? -4.680 -7.027 -3.224 1.00 97.44 104 THR A CA 1
ATOM 853 C C . THR A 1 104 ? -5.666 -6.192 -2.412 1.00 97.44 104 THR A C 1
ATOM 855 O O . THR A 1 104 ? -6.252 -6.696 -1.459 1.00 97.44 104 THR A O 1
ATOM 858 N N . ALA A 1 105 ? -5.904 -4.939 -2.804 1.00 97.00 105 ALA A N 1
ATOM 859 C CA . ALA A 1 105 ? -6.894 -4.082 -2.161 1.00 97.00 105 ALA A CA 1
ATOM 860 C C . ALA A 1 105 ? -8.305 -4.683 -2.243 1.00 97.00 105 ALA A C 1
ATOM 862 O O . ALA A 1 105 ? -9.014 -4.727 -1.238 1.00 97.00 105 ALA A O 1
ATOM 863 N N . ASP A 1 106 ? -8.694 -5.177 -3.417 1.00 95.88 106 ASP A N 1
ATOM 864 C CA . ASP A 1 106 ? -10.013 -5.767 -3.635 1.00 95.88 106 ASP A CA 1
ATOM 865 C C . ASP A 1 106 ? -10.174 -7.063 -2.814 1.00 95.88 106 ASP A C 1
ATOM 867 O O . ASP A 1 106 ? -11.190 -7.238 -2.139 1.00 95.88 106 ASP A O 1
ATOM 871 N N . ASP A 1 107 ? -9.144 -7.918 -2.767 1.00 95.69 107 ASP A N 1
ATOM 872 C CA . ASP A 1 107 ? -9.111 -9.134 -1.940 1.00 95.69 107 ASP A CA 1
ATOM 873 C C . ASP A 1 107 ? -9.253 -8.823 -0.439 1.00 95.69 107 ASP A C 1
ATOM 875 O O . ASP A 1 107 ? -9.925 -9.558 0.290 1.00 95.69 107 ASP A O 1
ATOM 879 N N . ILE A 1 108 ? -8.628 -7.742 0.038 1.00 95.50 108 ILE A N 1
ATOM 880 C CA . ILE A 1 108 ? -8.759 -7.274 1.424 1.00 95.50 108 ILE A CA 1
ATOM 881 C C . ILE A 1 108 ? -10.196 -6.811 1.681 1.00 95.50 108 ILE A C 1
ATOM 883 O O . ILE A 1 108 ? -10.833 -7.269 2.627 1.00 95.50 108 ILE A O 1
ATOM 887 N N . VAL A 1 109 ? -10.726 -5.931 0.832 1.00 93.44 109 VAL A N 1
ATOM 888 C CA . VAL A 1 109 ? -12.052 -5.317 1.009 1.00 93.44 109 VAL A CA 1
ATOM 889 C C . VAL A 1 109 ? -13.167 -6.357 0.961 1.00 93.44 109 VAL A C 1
ATOM 891 O O . VAL A 1 109 ? -14.114 -6.271 1.740 1.00 93.44 109 VAL A O 1
ATOM 894 N N . LEU A 1 110 ? -13.046 -7.371 0.102 1.00 92.88 110 LEU A N 1
ATOM 895 C CA . LEU A 1 110 ? -13.990 -8.489 0.046 1.00 92.88 110 LEU A CA 1
ATOM 896 C C . LEU A 1 110 ? -14.037 -9.302 1.344 1.00 92.88 110 LEU A C 1
ATOM 898 O O . LEU A 1 110 ? -15.075 -9.879 1.641 1.00 92.88 110 LEU A O 1
ATOM 902 N N . ARG A 1 111 ? -12.941 -9.350 2.109 1.00 91.38 111 ARG A N 1
ATOM 903 C CA . ARG A 1 111 ? -12.852 -10.081 3.386 1.00 91.38 111 ARG A CA 1
ATOM 904 C C . ARG A 1 111 ? -13.234 -9.243 4.605 1.00 91.38 111 ARG A C 1
ATOM 906 O O . ARG A 1 111 ? -13.361 -9.797 5.692 1.00 91.38 111 ARG A O 1
ATOM 913 N N . LEU A 1 112 ? -13.334 -7.924 4.447 1.00 86.19 112 LEU A N 1
ATOM 914 C CA . LEU A 1 112 ? -13.789 -7.010 5.497 1.00 86.19 112 LEU A CA 1
ATOM 915 C C . LEU A 1 112 ? -15.321 -6.909 5.567 1.00 86.19 112 LEU A C 1
ATOM 917 O O . LEU A 1 112 ? -15.838 -6.436 6.577 1.00 86.19 112 LEU A O 1
ATOM 921 N N . LYS A 1 113 ? -16.018 -7.315 4.500 1.00 67.75 113 LYS A N 1
ATOM 922 C CA . LYS A 1 113 ? -17.477 -7.474 4.454 1.00 67.75 113 LYS A CA 1
ATOM 923 C C . LYS A 1 113 ? -17.892 -8.817 5.042 1.00 67.75 113 LYS A C 1
ATOM 925 O O . LYS A 1 113 ? -18.974 -8.844 5.664 1.00 67.75 113 LYS A O 1
#

M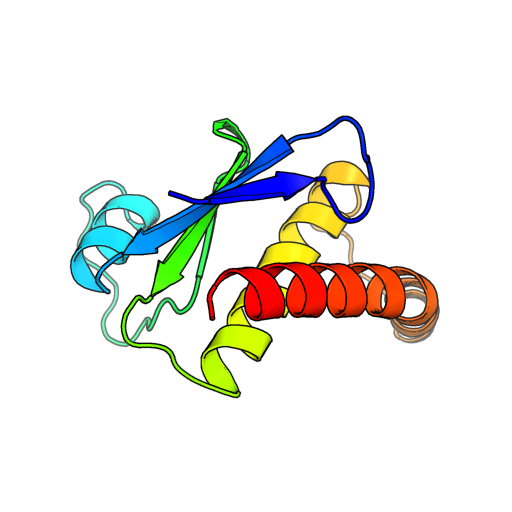ean predicted aligned error: 4.14 Å

Foldseek 3Di:
DDWDAQLPHRVDIAEEAEDAQVVVCCVPVVPDDDDPPDRDQWDQDPVRRYIYGHNPDDDPSNLVNQLVNSVVVVCVVVVNPPDDDDPVVVVVVCVPSVVSSNVRSVVVVVVVD

Radius of gyration: 14.47 Å; Cα contacts (8 Å, |Δi|>4): 132; chains: 1; bounding box: 31×37×40 Å

Sequence (113 aa):
MFTFKSPVISTNIWKLCFKTSEEMAKIYFEDKEPEEGIRLHGITEYITSTIYIDKDLDGFLLVKALRHELMHIYLWETGQQDRKYTEEEVCDLISVAAPLICKTADDIVLRLK

Nearest PDB structures (foldseek):
  8sln-assembly1_A-2  TM=5.055E-01  e=4.697E-02  Deinococcus geothermalis DSM 11300
  6zxl-assembly1_I  TM=4.507E-01  e=2.386E-01  Bacillus anthracis
  1f6b-assembly1_B  TM=4.158E-01  e=1.472E+00  Cricetulus griseus
  1f6b-assembly1_A  TM=3.149E-01  e=8.203E-01  Cricetulus griseus
  1s9d-assembly1_A  TM=2.517E-01  e=2.821E+00  Bos taurus

Secondary structure (DSSP, 8-state):
-EEEE-SS-TT-EEEEEEE-HHHHHHHHHTTSPPPTT---SEEEETTTTEEEEETT--HHHHHHHHHHHHHHHHHHHTT-TT----HHHHHHHHHHHHHHHHHHHHHHHHHH-

Solvent-accessible surface area (backbone atoms only — not comparable to full-atom values): 6598 Å² total; per-residue (Å²): 125,48,77,47,60,41,67,76,51,70,87,44,68,34,36,43,38,72,34,51,64,70,57,47,44,44,68,73,45,71,76,46,84,76,67,91,84,74,80,66,54,54,48,73,42,75,93,79,33,31,37,40,32,35,58,88,49,53,76,70,59,36,54,52,35,47,38,53,44,46,47,54,50,47,28,56,79,68,72,50,63,94,63,86,70,56,71,67,56,45,53,57,49,47,71,62,47,47,62,38,32,51,51,47,44,51,59,50,55,66,71,74,109